Protein AF-A0A959Y4Q6-F1 (afdb_monomer)

Mean predicted aligned error: 15.63 Å

Foldseek 3Di:
DVVVVVVCVPDPPLLDDDDDPVCCVVDVLVVVQVVCVSVVHDRDDDDDPVPPVCCQQAFPDPVLVVVLVQVPDPPRPVCVVCPVVDDPVVVVVVNVVSSVVRGDPDDDDPDDPD

pLDDT: mean 74.58, std 13.4, range [43.75, 95.75]

Sequence (114 aa):
AERLAAVRKVFPPDQVHVFRFEDLERDPQGVCDPLFKALDLTPWVLRSKEQVHNPTRMSRSARVATWMHWLRREENPLKRMVRGIMPYTTYQRMAVGLQGLNRSGRRFPPMDPS

Secondary structure (DSSP, 8-state):
-HHHHHHHHHS-GGG-----HHHHHH-HHHHHHHHHHHTTPPP-----TTS-S-GGGSBS-HHHHHHHHHHHSTT-HHHHHHHHHS-HHHHHHHHHHHHHHTB--PPPPPPP--

Structure (mmCIF, N/CA/C/O backbone):
data_AF-A0A959Y4Q6-F1
#
_entry.id   AF-A0A959Y4Q6-F1
#
loop_
_atom_site.group_PDB
_atom_site.id
_atom_site.type_symbol
_atom_site.label_atom_id
_atom_site.label_alt_id
_atom_site.label_comp_id
_atom_site.label_asym_id
_atom_site.label_entity_id
_atom_site.label_seq_id
_atom_site.pdbx_PDB_ins_code
_atom_site.Cartn_x
_atom_site.Cartn_y
_atom_site.Cartn_z
_atom_site.occupancy
_atom_site.B_iso_or_equiv
_atom_site.auth_seq_id
_atom_site.auth_comp_id
_atom_site.auth_asym_id
_atom_site.auth_atom_id
_atom_site.pdbx_PDB_model_num
ATOM 1 N N . ALA A 1 1 ? 11.697 2.000 13.774 1.00 64.56 1 ALA A N 1
ATOM 2 C CA . ALA A 1 1 ? 11.300 1.918 15.197 1.00 64.56 1 ALA A CA 1
ATOM 3 C C . ALA A 1 1 ? 11.120 3.304 15.821 1.00 64.56 1 ALA A C 1
ATOM 5 O O . ALA A 1 1 ? 10.076 3.562 16.403 1.00 64.56 1 ALA A O 1
ATOM 6 N N . GLU A 1 2 ? 12.077 4.215 15.635 1.00 76.69 2 GLU A N 1
ATOM 7 C CA . GLU A 1 2 ? 12.083 5.556 16.244 1.00 76.69 2 GLU A CA 1
ATOM 8 C C . GLU A 1 2 ? 10.819 6.399 15.973 1.00 76.69 2 GLU A C 1
ATOM 10 O O . GLU A 1 2 ? 10.230 6.954 16.896 1.00 76.69 2 GLU A O 1
ATOM 15 N N . ARG A 1 3 ? 10.314 6.406 14.731 1.00 86.44 3 ARG A N 1
ATOM 16 C CA . ARG A 1 3 ? 9.084 7.144 14.377 1.00 86.44 3 ARG A CA 1
ATOM 17 C C . ARG A 1 3 ? 7.824 6.625 15.077 1.00 86.44 3 ARG A C 1
ATOM 19 O O . ARG A 1 3 ? 6.969 7.417 15.448 1.00 86.44 3 ARG A O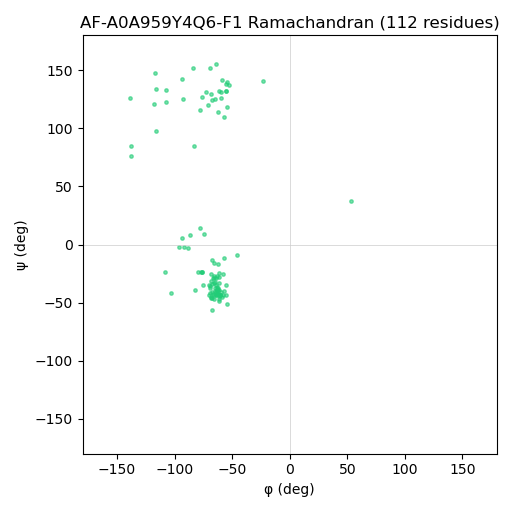 1
ATOM 26 N N . LEU A 1 4 ? 7.720 5.314 15.300 1.00 85.62 4 LEU A N 1
ATOM 27 C CA . LEU A 1 4 ? 6.579 4.729 16.011 1.00 85.62 4 LEU A CA 1
ATOM 28 C C . LEU A 1 4 ? 6.599 5.111 17.497 1.00 85.62 4 LEU A C 1
ATOM 30 O O . LEU A 1 4 ? 5.550 5.363 18.083 1.00 85.62 4 LEU A O 1
ATOM 34 N N . ALA A 1 5 ? 7.792 5.197 18.093 1.00 87.12 5 ALA A N 1
ATOM 35 C CA . ALA A 1 5 ? 7.945 5.657 19.468 1.00 87.12 5 ALA A CA 1
ATOM 36 C C . ALA A 1 5 ? 7.489 7.116 19.631 1.00 87.12 5 ALA A C 1
ATOM 38 O O . ALA A 1 5 ? 6.868 7.438 20.636 1.00 87.12 5 ALA A O 1
ATOM 39 N N . ALA A 1 6 ? 7.733 7.980 18.638 1.00 91.12 6 ALA A N 1
ATOM 40 C CA . ALA A 1 6 ? 7.231 9.355 18.650 1.00 91.12 6 ALA A CA 1
ATOM 41 C C . ALA A 1 6 ? 5.694 9.419 18.606 1.00 91.12 6 ALA A C 1
ATOM 43 O O . ALA A 1 6 ? 5.096 10.147 19.391 1.00 91.12 6 ALA A O 1
ATOM 44 N N . VAL A 1 7 ? 5.052 8.610 17.756 1.00 90.00 7 VAL A N 1
ATOM 45 C CA . VAL A 1 7 ? 3.580 8.532 17.670 1.00 90.00 7 VAL A CA 1
ATOM 46 C C . VAL A 1 7 ? 2.973 8.080 19.003 1.00 90.00 7 VAL A C 1
ATOM 48 O O . VAL A 1 7 ? 2.036 8.703 19.491 1.00 90.00 7 VAL A O 1
ATOM 51 N N . ARG A 1 8 ? 3.561 7.067 19.650 1.00 89.56 8 ARG A N 1
ATOM 52 C CA . ARG A 1 8 ? 3.102 6.543 20.952 1.00 89.56 8 ARG A CA 1
ATOM 53 C C . ARG A 1 8 ? 3.280 7.501 22.135 1.00 89.56 8 ARG A C 1
ATOM 55 O O . ARG A 1 8 ? 2.740 7.239 23.201 1.00 89.56 8 ARG A O 1
ATOM 62 N N . LYS A 1 9 ? 4.051 8.584 21.982 1.00 93.19 9 LYS A N 1
ATOM 63 C CA . LYS A 1 9 ? 4.128 9.650 22.999 1.00 93.19 9 LYS A CA 1
ATOM 64 C C . LYS A 1 9 ? 2.902 10.561 22.977 1.00 93.19 9 LYS A C 1
ATOM 66 O O . LYS A 1 9 ? 2.634 11.217 23.974 1.00 93.19 9 LYS A O 1
ATOM 71 N N . VAL A 1 10 ? 2.212 10.633 21.839 1.00 95.75 10 VAL A N 1
ATOM 72 C CA . VAL A 1 10 ? 1.063 11.521 21.619 1.00 95.75 10 VAL A CA 1
ATOM 73 C C . VAL A 1 10 ? -0.243 10.739 21.693 1.00 95.75 10 VAL A C 1
ATOM 75 O O . VAL A 1 10 ? -1.199 11.204 22.303 1.00 95.75 10 VAL A O 1
ATOM 78 N N . PHE A 1 11 ? -0.270 9.547 21.098 1.00 93.50 11 PHE A N 1
ATOM 79 C CA . PHE A 1 11 ? -1.450 8.695 21.046 1.00 93.50 11 PHE A CA 1
ATOM 80 C C . PHE A 1 11 ? -1.280 7.493 21.974 1.00 93.50 11 PHE A C 1
ATOM 82 O O . PHE A 1 11 ? -0.227 6.840 21.930 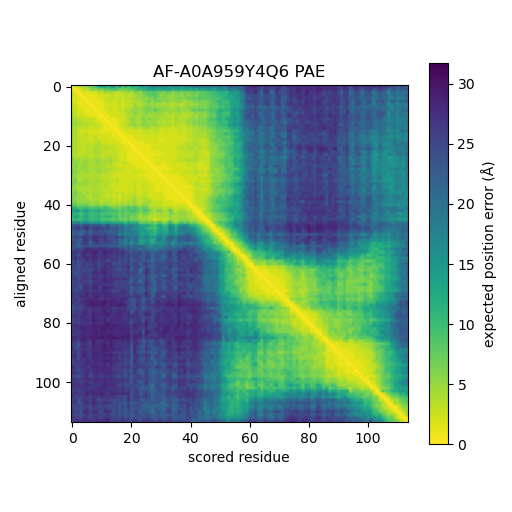1.00 93.50 11 PHE A O 1
ATOM 89 N N . PRO A 1 12 ? -2.290 7.175 22.798 1.00 90.94 12 PRO A N 1
ATOM 90 C CA . PRO A 1 12 ? -2.249 5.990 23.630 1.00 90.94 12 PRO A CA 1
ATOM 91 C C . PRO A 1 12 ? -2.230 4.709 22.767 1.00 90.94 12 PRO A C 1
ATOM 93 O O . PRO A 1 12 ? -2.617 4.728 21.593 1.00 90.94 12 PRO A O 1
ATOM 96 N N . PRO A 1 13 ? -1.700 3.591 23.299 1.00 86.50 13 PRO A N 1
ATOM 97 C CA . PRO A 1 13 ? -1.404 2.402 22.495 1.00 86.50 13 PRO A CA 1
ATOM 98 C C . PRO A 1 13 ? -2.621 1.762 21.818 1.00 86.50 13 PRO A C 1
ATOM 100 O O . PRO A 1 13 ? -2.470 1.140 20.771 1.00 86.50 13 PRO A O 1
ATOM 103 N N . ASP A 1 14 ? -3.801 1.910 22.411 1.00 87.44 14 ASP A N 1
ATOM 104 C CA . ASP A 1 14 ? -5.096 1.432 21.922 1.00 87.44 14 ASP A CA 1
ATOM 105 C C . ASP A 1 14 ? -5.580 2.175 20.669 1.00 87.44 14 ASP A C 1
ATOM 107 O O . ASP A 1 14 ? -6.296 1.591 19.864 1.00 87.44 14 ASP A O 1
ATOM 111 N N . GLN A 1 15 ? -5.138 3.418 20.460 1.00 88.94 15 GLN A N 1
ATOM 112 C CA . GLN A 1 15 ? -5.473 4.224 19.279 1.00 88.94 15 GLN A CA 1
ATOM 113 C C . GLN A 1 15 ? -4.499 4.019 18.107 1.00 88.94 15 GLN A C 1
ATOM 115 O O . GLN A 1 15 ? -4.674 4.603 17.036 1.00 88.94 15 GLN A O 1
ATOM 120 N N . VAL A 1 16 ? -3.444 3.216 18.289 1.00 91.06 16 VAL A N 1
ATOM 121 C CA . VAL A 1 16 ? -2.389 3.023 17.287 1.00 91.06 16 VAL A CA 1
ATOM 122 C C . VAL A 1 16 ? -2.370 1.578 16.802 1.00 91.06 16 VAL A C 1
ATOM 124 O O . VAL A 1 16 ? -1.728 0.706 17.388 1.00 91.06 16 VAL A O 1
ATOM 127 N N . HIS A 1 17 ? -3.000 1.340 15.655 1.00 89.75 17 HIS A N 1
ATOM 128 C CA . HIS A 1 17 ? -2.986 0.041 14.985 1.00 89.75 17 HIS A CA 1
ATOM 129 C C . HIS A 1 17 ? -1.844 -0.029 13.963 1.00 89.75 17 HIS A C 1
ATOM 131 O O . HIS A 1 17 ? -1.726 0.826 13.086 1.00 89.75 17 HIS A O 1
ATOM 137 N N . VAL A 1 18 ? -0.984 -1.046 14.072 1.00 90.94 18 VAL A N 1
ATOM 138 C CA . VAL A 1 18 ? 0.171 -1.236 13.182 1.00 90.94 18 VAL A CA 1
ATOM 139 C C . VAL A 1 18 ? 0.019 -2.547 12.431 1.00 90.94 18 VAL A C 1
ATOM 141 O O . VAL A 1 18 ? -0.010 -3.611 13.041 1.00 90.94 18 VAL A O 1
ATOM 144 N N . PHE A 1 19 ? -0.001 -2.459 11.107 1.00 91.31 19 PHE A N 1
ATOM 145 C CA . PHE A 1 19 ? -0.040 -3.609 10.212 1.00 91.31 19 PHE A CA 1
ATOM 146 C C . PHE A 1 19 ? 1.222 -3.640 9.365 1.00 91.31 19 PHE A C 1
ATOM 148 O O . PHE A 1 19 ? 1.789 -2.593 9.035 1.00 91.31 19 PHE A O 1
ATOM 155 N N . ARG A 1 20 ? 1.677 -4.843 9.021 1.00 91.12 20 ARG A N 1
ATOM 156 C CA . ARG A 1 20 ? 2.770 -4.997 8.067 1.00 91.12 20 ARG A CA 1
ATOM 157 C C . ARG A 1 20 ? 2.224 -4.953 6.653 1.00 91.12 20 ARG A C 1
ATOM 159 O O . ARG A 1 20 ? 1.086 -5.342 6.392 1.00 91.12 20 ARG A O 1
ATOM 166 N N . PHE A 1 21 ? 3.064 -4.502 5.736 1.00 90.31 21 PHE A N 1
ATOM 167 C CA . PHE A 1 21 ? 2.701 -4.470 4.329 1.00 90.31 21 PHE A CA 1
ATOM 168 C C . PHE A 1 21 ? 2.457 -5.888 3.785 1.00 90.31 21 PHE A C 1
ATOM 170 O O . PHE A 1 21 ? 1.510 -6.114 3.039 1.00 90.31 21 PHE A O 1
ATOM 177 N N . GLU A 1 22 ? 3.255 -6.857 4.226 1.00 92.75 22 GLU A N 1
ATOM 178 C CA . GLU A 1 22 ? 3.160 -8.259 3.818 1.00 92.75 22 GLU A CA 1
ATOM 179 C C . GLU A 1 22 ? 1.846 -8.908 4.283 1.00 92.75 22 GLU A C 1
ATOM 181 O O . GLU A 1 22 ? 1.284 -9.749 3.580 1.00 92.75 22 GLU A O 1
ATOM 186 N N . ASP A 1 23 ? 1.330 -8.495 5.447 1.00 88.81 23 ASP A N 1
ATOM 187 C CA . ASP A 1 23 ? 0.037 -8.965 5.954 1.00 88.81 23 ASP A CA 1
ATOM 188 C C . ASP A 1 23 ? -1.109 -8.446 5.079 1.00 88.81 23 ASP A C 1
ATOM 190 O O . ASP A 1 23 ? -1.999 -9.215 4.720 1.00 88.81 23 ASP A O 1
ATOM 194 N N . LEU A 1 24 ? -1.032 -7.179 4.654 1.00 88.25 24 LEU A N 1
ATOM 195 C CA . LEU A 1 24 ? -1.999 -6.567 3.742 1.00 88.25 24 LEU A CA 1
ATOM 196 C C . LEU A 1 24 ? -1.979 -7.220 2.348 1.00 88.25 24 LEU A C 1
ATOM 198 O O . LEU A 1 24 ? -3.027 -7.389 1.728 1.00 88.25 24 LEU A O 1
ATOM 202 N N . GLU A 1 25 ? -0.804 -7.601 1.842 1.00 83.88 25 GLU A N 1
ATOM 203 C CA . GLU A 1 25 ? -0.671 -8.269 0.541 1.00 83.88 25 GLU A CA 1
ATOM 204 C C . GLU A 1 25 ? -1.259 -9.691 0.563 1.00 83.88 25 GLU A C 1
ATOM 206 O O . GLU A 1 25 ? -2.011 -10.096 -0.341 1.00 83.88 25 GLU A O 1
ATOM 211 N N . ARG A 1 26 ? -0.944 -10.446 1.623 1.00 87.81 26 ARG A N 1
ATOM 212 C CA . ARG A 1 26 ? -1.413 -11.820 1.812 1.00 87.81 26 ARG A CA 1
ATOM 213 C C . ARG A 1 26 ? -2.924 -11.854 2.037 1.00 87.81 26 ARG A C 1
ATOM 215 O O . ARG A 1 26 ? -3.633 -12.496 1.256 1.00 87.81 26 ARG A O 1
ATOM 222 N N . ASP A 1 27 ? -3.407 -11.130 3.041 1.00 89.00 27 ASP A N 1
ATOM 223 C CA . ASP A 1 27 ? -4.800 -11.146 3.489 1.00 89.00 27 ASP A CA 1
ATOM 224 C C . ASP A 1 27 ? -5.315 -9.727 3.806 1.00 89.00 27 ASP A C 1
ATOM 226 O O . ASP A 1 27 ? -5.303 -9.282 4.956 1.00 89.00 27 ASP A O 1
ATOM 230 N N . PRO A 1 28 ? -5.784 -8.990 2.784 1.00 88.19 28 PRO A N 1
ATOM 231 C CA . PRO A 1 28 ? -6.264 -7.628 2.976 1.00 88.19 28 PRO A CA 1
ATOM 232 C C . PRO A 1 28 ? -7.560 -7.563 3.787 1.00 88.19 28 PRO A C 1
ATOM 234 O O . PRO A 1 28 ? -7.751 -6.600 4.523 1.00 88.19 28 PRO A O 1
ATOM 237 N N . GLN A 1 29 ? -8.436 -8.572 3.690 1.00 90.19 29 GLN A N 1
ATOM 238 C CA . GLN A 1 29 ? -9.682 -8.586 4.460 1.00 90.19 29 GLN A CA 1
ATOM 239 C C . GLN A 1 29 ? -9.371 -8.732 5.953 1.00 90.19 29 GLN A C 1
ATOM 241 O O . GLN A 1 29 ? -9.853 -7.929 6.748 1.00 90.19 29 GLN A O 1
ATOM 246 N N . GLY A 1 30 ? -8.475 -9.656 6.319 1.00 90.06 30 GLY A N 1
ATOM 247 C CA . GLY A 1 30 ? -8.042 -9.842 7.705 1.00 90.06 30 GLY A CA 1
ATOM 248 C C . GLY A 1 30 ? -7.354 -8.616 8.320 1.00 90.06 30 GLY A C 1
ATOM 249 O O . GLY A 1 30 ? -7.391 -8.441 9.536 1.00 90.06 30 GLY A O 1
ATOM 250 N N . VAL A 1 31 ? -6.763 -7.736 7.502 1.00 91.56 31 VAL A N 1
ATOM 251 C CA . VAL A 1 31 ? -6.217 -6.440 7.948 1.00 91.56 31 VAL A CA 1
ATOM 252 C C . VAL A 1 31 ? -7.299 -5.359 8.047 1.00 91.56 31 VAL A C 1
ATOM 254 O O . VAL A 1 31 ? -7.282 -4.554 8.979 1.00 91.56 31 VAL A O 1
ATOM 257 N N . CYS A 1 32 ? -8.246 -5.320 7.110 1.00 91.06 32 CYS A N 1
ATOM 258 C CA . CYS A 1 32 ? -9.295 -4.303 7.076 1.00 91.06 32 CYS A CA 1
ATOM 259 C C . CYS A 1 32 ? -10.398 -4.525 8.119 1.00 91.06 32 CYS A C 1
ATOM 261 O O . CYS A 1 32 ? -10.870 -3.551 8.696 1.00 91.06 32 CYS A O 1
ATOM 263 N N . ASP A 1 33 ? -10.767 -5.765 8.428 1.00 90.69 33 ASP A N 1
ATOM 264 C CA . ASP A 1 33 ? -11.788 -6.083 9.436 1.00 90.69 33 ASP A CA 1
ATOM 265 C C . ASP A 1 33 ? -11.509 -5.467 10.822 1.00 90.69 33 ASP A C 1
ATOM 267 O O . ASP A 1 33 ? -12.386 -4.782 11.363 1.00 90.69 33 ASP A O 1
ATOM 271 N N . PRO A 1 34 ? -10.310 -5.631 11.422 1.00 89.25 34 PRO A N 1
ATOM 272 C CA . PRO A 1 34 ? -10.002 -4.994 12.698 1.00 89.25 34 PRO A CA 1
ATOM 273 C C . PRO A 1 34 ? -9.938 -3.465 12.594 1.00 89.25 34 PRO A C 1
ATOM 275 O O . PRO A 1 34 ? -10.261 -2.796 13.572 1.00 89.25 34 PRO A O 1
ATOM 278 N N . LEU A 1 35 ? -9.571 -2.903 11.434 1.00 90.25 35 LEU A N 1
ATOM 279 C CA . LEU A 1 35 ? -9.597 -1.454 11.196 1.00 90.25 35 LEU A CA 1
ATOM 280 C C . LEU A 1 35 ? -11.027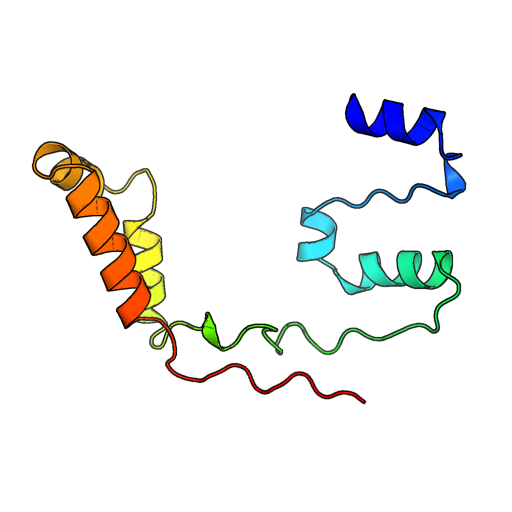 -0.910 11.157 1.00 90.25 35 LEU A C 1
ATOM 282 O O . LEU A 1 35 ? -11.310 0.090 11.810 1.00 90.25 35 LEU A O 1
ATOM 286 N N . PHE A 1 36 ? -11.934 -1.570 10.435 1.00 91.31 36 PHE A N 1
ATOM 287 C CA . PHE A 1 36 ? -13.344 -1.182 10.393 1.00 91.31 36 PHE A CA 1
ATOM 288 C C . PHE A 1 36 ? -13.966 -1.257 11.780 1.00 91.31 36 PHE A C 1
ATOM 290 O O . PHE A 1 36 ? -14.611 -0.307 12.209 1.00 91.31 36 PHE A O 1
ATOM 297 N N . LYS A 1 37 ? -13.669 -2.322 12.532 1.00 89.69 37 LYS A N 1
ATOM 298 C CA . LYS A 1 37 ? -14.113 -2.453 13.920 1.00 89.69 37 LYS A CA 1
ATOM 299 C C . LYS A 1 37 ? -13.567 -1.343 14.824 1.00 89.69 37 LYS A C 1
ATOM 301 O O . LYS A 1 37 ? -14.311 -0.823 15.646 1.00 89.69 37 LYS A O 1
ATOM 306 N N . ALA A 1 38 ? -12.289 -0.986 14.695 1.00 88.50 38 ALA A N 1
ATOM 307 C CA . ALA A 1 38 ? -11.678 0.073 15.500 1.00 88.50 38 ALA A CA 1
ATOM 308 C C . ALA A 1 38 ? -12.262 1.465 15.203 1.00 88.50 38 ALA A C 1
ATOM 310 O O . ALA A 1 38 ? -12.288 2.320 16.082 1.00 88.50 38 ALA A O 1
ATOM 311 N N . LEU A 1 39 ? -12.736 1.681 13.974 1.00 89.06 39 LEU A N 1
ATOM 312 C CA . LEU A 1 39 ? -13.349 2.932 13.523 1.00 89.06 39 LEU A CA 1
ATOM 313 C C . LEU A 1 39 ? -14.879 2.949 13.659 1.00 89.06 39 LEU A C 1
ATOM 315 O O . LEU A 1 39 ? -15.503 3.895 13.189 1.00 89.06 39 LEU A O 1
ATOM 319 N N . ASP A 1 40 ? -15.470 1.915 14.265 1.00 90.69 40 ASP A N 1
ATOM 320 C CA . ASP A 1 40 ? -16.924 1.725 14.367 1.00 90.69 40 ASP A CA 1
ATOM 321 C C . ASP A 1 40 ? -17.642 1.798 13.003 1.00 90.69 40 ASP A C 1
ATOM 323 O O . ASP A 1 40 ? -18.733 2.343 12.846 1.00 90.69 40 ASP A O 1
ATOM 327 N N . LEU A 1 41 ? -16.987 1.259 11.973 1.00 88.12 41 LEU A N 1
ATOM 328 C CA . LEU A 1 41 ? -17.521 1.165 10.622 1.00 88.12 41 LEU A CA 1
ATOM 329 C C . LEU A 1 41 ? -18.194 -0.189 10.414 1.00 88.12 41 LEU A C 1
ATOM 331 O O . LEU A 1 41 ? -17.699 -1.235 10.844 1.00 88.12 41 LEU A O 1
ATOM 335 N N . THR A 1 42 ? -19.303 -0.177 9.679 1.00 85.75 42 THR A N 1
ATOM 336 C CA . THR A 1 42 ? -20.000 -1.391 9.255 1.00 85.75 42 THR A CA 1
ATOM 337 C C . THR A 1 42 ? -19.031 -2.314 8.503 1.00 85.75 42 THR A C 1
ATOM 339 O O . TH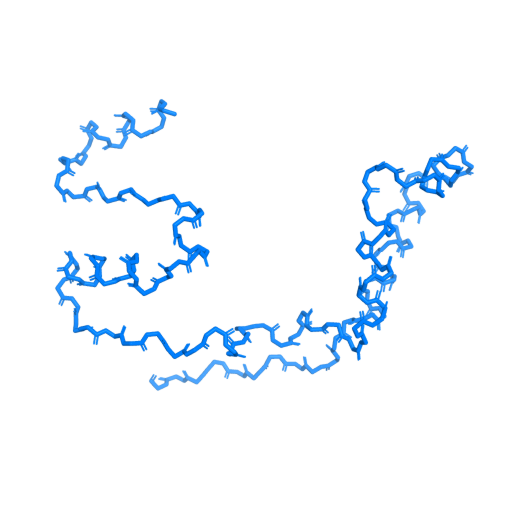R A 1 42 ? -18.336 -1.833 7.601 1.00 85.75 42 THR A O 1
ATOM 342 N N . PRO A 1 43 ? -18.977 -3.625 8.818 1.00 79.06 43 PRO A N 1
ATOM 343 C CA . PRO A 1 43 ? -18.090 -4.555 8.132 1.00 79.06 43 PRO A CA 1
ATOM 344 C C . PRO A 1 43 ? -18.308 -4.508 6.622 1.00 79.06 43 PRO A C 1
ATOM 346 O O . PRO A 1 43 ? -19.399 -4.797 6.125 1.00 79.06 43 PRO A O 1
ATOM 349 N N . TRP A 1 44 ? -17.263 -4.129 5.892 1.00 80.12 44 TRP A N 1
ATOM 350 C CA . TRP A 1 44 ? -17.294 -4.063 4.441 1.00 80.12 44 TRP A CA 1
ATOM 351 C C . TRP A 1 44 ? -16.470 -5.201 3.854 1.00 80.12 44 TRP A C 1
ATOM 353 O O . TRP A 1 44 ? -15.273 -5.334 4.113 1.00 80.12 44 TRP A O 1
ATOM 363 N N . VAL A 1 45 ? -17.110 -6.020 3.024 1.00 83.00 45 VAL A N 1
ATOM 364 C CA . VAL A 1 45 ? -16.411 -7.070 2.284 1.00 83.00 45 VAL A CA 1
ATOM 365 C C . VAL A 1 45 ? -15.695 -6.423 1.106 1.00 83.00 45 VAL A C 1
ATOM 367 O O . VAL A 1 45 ? -16.326 -5.879 0.194 1.00 83.00 45 VAL A O 1
ATOM 370 N N . LEU A 1 46 ? -14.365 -6.483 1.111 1.00 76.56 46 LEU A N 1
ATOM 371 C CA . LEU A 1 46 ? -13.556 -6.055 -0.019 1.00 76.56 46 LEU A CA 1
ATOM 372 C C . LEU A 1 46 ? -13.915 -6.939 -1.214 1.00 76.56 46 LEU A C 1
ATOM 374 O O . LEU A 1 46 ? -13.676 -8.148 -1.218 1.00 76.56 46 LEU A O 1
ATOM 378 N N . ARG A 1 47 ? -14.515 -6.339 -2.246 1.00 69.06 47 ARG A N 1
ATOM 379 C CA . ARG A 1 47 ? -14.781 -7.051 -3.498 1.00 69.06 47 ARG A CA 1
ATOM 380 C C . ARG A 1 47 ? -13.440 -7.491 -4.093 1.00 69.06 47 ARG A C 1
ATOM 382 O O . ARG A 1 47 ? -12.488 -6.717 -4.117 1.00 69.06 47 ARG A O 1
ATOM 389 N N . SER A 1 48 ? -13.393 -8.761 -4.492 1.00 58.12 48 SER A N 1
ATOM 390 C CA . SER A 1 48 ? -12.246 -9.548 -4.970 1.00 58.12 48 SER A CA 1
ATOM 391 C C . SER A 1 48 ? -11.057 -8.761 -5.545 1.00 58.12 48 SER A C 1
ATOM 393 O O . SER A 1 48 ? -11.242 -7.875 -6.383 1.00 58.12 48 SER A O 1
ATOM 395 N N . LYS A 1 49 ? -9.834 -9.235 -5.233 1.00 53.09 49 LYS A N 1
ATOM 396 C CA . LYS A 1 49 ? -8.515 -8.845 -5.803 1.00 53.09 49 LYS A CA 1
ATOM 397 C C . LYS A 1 49 ? -8.469 -8.748 -7.350 1.00 53.09 49 LYS A C 1
ATOM 399 O O . LYS A 1 49 ? -7.478 -8.290 -7.911 1.00 53.09 49 LYS A O 1
ATOM 404 N N . GLU A 1 50 ? -9.521 -9.183 -8.035 1.00 53.06 50 GLU A N 1
ATOM 405 C CA . GLU A 1 50 ? -9.713 -9.154 -9.486 1.00 53.06 50 GLU A CA 1
ATOM 406 C C . GLU A 1 50 ? -10.076 -7.764 -10.036 1.00 53.06 50 GLU A C 1
ATOM 408 O O . GLU A 1 50 ? -9.773 -7.467 -11.194 1.00 53.06 50 GLU A O 1
ATOM 413 N N . GLN A 1 51 ? -10.650 -6.867 -9.223 1.00 51.75 51 GLN A N 1
ATOM 414 C CA . GLN A 1 51 ? -10.807 -5.464 -9.614 1.00 51.75 51 GLN A CA 1
ATOM 415 C C . GLN A 1 51 ? -9.511 -4.706 -9.337 1.00 51.75 51 GLN A C 1
ATOM 417 O O . GLN A 1 51 ? -9.318 -4.056 -8.312 1.00 51.75 51 GLN A O 1
ATOM 422 N N . VAL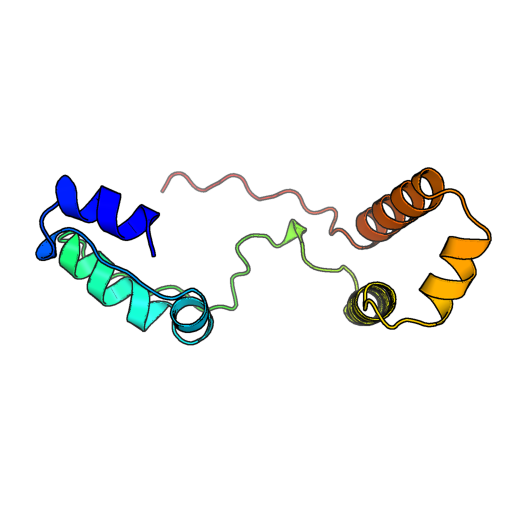 A 1 52 ? -8.590 -4.787 -10.296 1.00 51.16 52 VAL A N 1
ATOM 423 C CA . VAL A 1 52 ? -7.411 -3.924 -10.337 1.00 51.16 52 VAL A CA 1
ATOM 424 C C . VAL A 1 52 ? -7.903 -2.478 -10.347 1.00 51.16 52 VAL A C 1
ATOM 426 O O . VAL A 1 52 ? -8.422 -2.006 -11.355 1.00 51.16 52 VAL A O 1
ATOM 429 N N . HIS A 1 53 ? -7.694 -1.762 -9.239 1.00 49.19 53 HIS A N 1
ATOM 430 C CA . HIS A 1 53 ? -8.113 -0.367 -9.048 1.00 49.19 53 HIS A CA 1
ATOM 431 C C . HIS A 1 53 ? -7.550 0.583 -10.123 1.00 49.19 53 HIS A C 1
ATOM 433 O O . HIS A 1 53 ? -7.979 1.719 -10.232 1.00 49.19 53 HIS A O 1
ATOM 439 N N . ASN A 1 54 ? -6.593 0.130 -10.940 1.00 50.72 54 ASN A N 1
ATOM 440 C CA . ASN A 1 54 ? -5.935 0.907 -11.980 1.00 50.72 54 ASN A CA 1
ATOM 441 C C . ASN A 1 54 ? -5.758 0.080 -13.280 1.00 50.72 54 ASN A C 1
ATOM 443 O O . ASN A 1 54 ? -4.646 -0.369 -13.582 1.00 50.72 54 ASN A O 1
ATOM 447 N N . PRO A 1 55 ? -6.819 -0.127 -14.086 1.00 49.69 55 PRO A N 1
ATOM 448 C CA . PRO A 1 55 ? -6.726 -0.850 -15.362 1.00 49.69 55 PRO A CA 1
ATOM 449 C C . PRO A 1 55 ? -5.793 -0.154 -16.376 1.00 49.69 55 PRO A C 1
ATOM 451 O O . PRO A 1 55 ? -5.291 -0.780 -17.311 1.00 49.69 55 PRO A O 1
ATOM 454 N N . THR A 1 56 ? -5.477 1.127 -16.157 1.00 50.78 56 THR A N 1
ATOM 455 C CA . THR A 1 56 ? -4.470 1.913 -16.892 1.00 50.78 56 THR A CA 1
ATOM 456 C C . THR A 1 56 ? -3.021 1.453 -16.705 1.00 50.78 56 THR A C 1
ATOM 458 O O . THR A 1 56 ? -2.149 1.857 -17.479 1.00 50.78 56 THR A O 1
ATOM 461 N N . ARG A 1 57 ? -2.729 0.629 -15.688 1.00 51.38 57 ARG A N 1
ATOM 462 C CA . ARG A 1 57 ? -1.420 -0.026 -15.499 1.00 51.38 57 ARG A CA 1
ATOM 463 C C . ARG A 1 57 ? -1.364 -1.447 -16.058 1.00 51.38 57 ARG A C 1
ATOM 465 O O . ARG A 1 57 ? -0.296 -2.054 -16.011 1.00 51.38 57 ARG A O 1
ATOM 472 N N . MET A 1 58 ? -2.462 -1.975 -16.602 1.00 54.16 58 MET A N 1
ATOM 473 C CA . MET A 1 58 ? -2.422 -3.279 -17.258 1.00 54.16 58 MET A CA 1
ATOM 474 C C . MET A 1 58 ? -1.540 -3.199 -18.499 1.00 54.16 58 MET A C 1
ATOM 476 O O . MET A 1 58 ? -1.759 -2.368 -19.384 1.00 54.16 58 MET A O 1
ATOM 480 N N . SER A 1 59 ? -0.551 -4.088 -18.565 1.00 56.88 59 SER A N 1
ATOM 481 C CA . SER A 1 59 ? 0.194 -4.302 -19.794 1.00 56.88 59 SER A CA 1
ATOM 482 C C . SER A 1 59 ? -0.763 -4.742 -20.887 1.00 56.88 59 SER A C 1
ATOM 484 O O . SER A 1 59 ? -1.519 -5.696 -20.688 1.00 56.88 59 SER A O 1
ATOM 486 N N . ARG A 1 60 ? -0.687 -4.117 -22.060 1.00 63.06 60 ARG A N 1
ATOM 487 C CA . ARG A 1 60 ? -1.447 -4.562 -23.238 1.00 63.06 60 ARG A CA 1
ATOM 488 C C . ARG A 1 60 ? -1.130 -6.014 -23.613 1.00 63.06 60 ARG A C 1
ATOM 490 O O . ARG A 1 60 ? -1.967 -6.673 -24.217 1.00 63.06 60 ARG A O 1
ATOM 497 N N . SER A 1 61 ? 0.059 -6.509 -23.256 1.00 70.88 61 SER A N 1
ATOM 498 C CA . SER A 1 61 ? 0.485 -7.889 -23.496 1.00 70.88 61 SER A CA 1
ATOM 499 C C . SER A 1 61 ? 1.239 -8.468 -22.299 1.00 70.88 61 SER A C 1
ATOM 501 O O . SER A 1 61 ? 2.256 -7.916 -21.872 1.00 70.88 61 SER A O 1
ATOM 503 N N . ALA A 1 62 ? 0.781 -9.629 -21.818 1.00 67.62 62 ALA A N 1
ATOM 504 C CA . ALA A 1 62 ? 1.441 -10.387 -20.755 1.00 67.62 62 ALA A CA 1
ATOM 505 C C . ALA A 1 62 ? 2.892 -10.743 -21.125 1.00 67.62 62 ALA A C 1
ATOM 507 O O . ALA A 1 62 ? 3.794 -10.589 -20.309 1.00 67.62 62 ALA A O 1
ATOM 508 N N . ARG A 1 63 ? 3.147 -11.111 -22.390 1.00 69.69 63 ARG A N 1
ATOM 509 C CA . ARG A 1 63 ? 4.500 -11.430 -22.882 1.00 69.69 63 ARG A CA 1
ATOM 510 C C . ARG A 1 63 ? 5.431 -10.216 -22.827 1.00 69.69 63 ARG A C 1
ATOM 512 O O . ARG A 1 63 ? 6.585 -10.336 -22.424 1.00 69.69 63 ARG A O 1
ATOM 519 N N . VAL A 1 64 ? 4.919 -9.038 -23.187 1.00 68.38 64 VAL A N 1
ATOM 520 C CA . VAL A 1 64 ? 5.681 -7.778 -23.138 1.00 68.38 64 VAL A CA 1
ATOM 521 C C . VAL A 1 64 ? 5.944 -7.355 -21.692 1.00 68.38 64 VAL A C 1
ATOM 523 O O . VAL A 1 64 ? 7.042 -6.895 -21.387 1.00 68.38 64 VAL A O 1
ATOM 526 N N . ALA A 1 65 ? 4.986 -7.560 -20.780 1.00 67.31 65 ALA A N 1
ATOM 527 C CA . ALA A 1 65 ? 5.207 -7.353 -19.350 1.00 67.31 65 ALA A CA 1
ATOM 528 C C . ALA A 1 65 ? 6.302 -8.264 -18.796 1.00 67.31 65 ALA A C 1
ATOM 530 O O . ALA A 1 65 ? 7.219 -7.768 -18.146 1.00 67.31 65 ALA A O 1
ATOM 531 N N . THR A 1 66 ? 6.256 -9.568 -19.083 1.00 75.19 66 THR A N 1
ATOM 532 C CA . THR A 1 66 ? 7.280 -10.523 -18.637 1.00 75.19 66 THR A CA 1
ATOM 533 C C . THR A 1 66 ? 8.664 -10.124 -19.143 1.00 75.19 66 THR A C 1
ATOM 535 O O . THR A 1 66 ? 9.620 -10.104 -18.368 1.00 75.19 66 THR A O 1
ATOM 538 N N . TRP A 1 67 ? 8.772 -9.720 -20.411 1.00 72.00 67 TRP A N 1
ATOM 539 C CA . TRP A 1 67 ? 10.038 -9.270 -20.988 1.00 72.00 67 TRP A CA 1
ATOM 540 C C . TRP A 1 67 ? 10.536 -7.957 -20.365 1.00 72.00 67 TRP A C 1
ATOM 542 O O . TRP A 1 67 ? 11.705 -7.849 -20.004 1.00 72.00 67 TRP A O 1
ATOM 552 N N . MET A 1 68 ? 9.650 -6.981 -20.134 1.00 68.69 68 MET A N 1
ATOM 553 C CA . MET A 1 68 ? 9.996 -5.742 -19.423 1.00 68.69 68 MET A CA 1
ATOM 554 C C . MET A 1 68 ? 10.421 -5.993 -17.976 1.00 68.69 68 MET A C 1
ATOM 556 O O . MET A 1 68 ? 11.367 -5.364 -17.503 1.00 68.69 68 MET A O 1
ATOM 560 N N . HIS A 1 69 ? 9.759 -6.906 -17.267 1.00 70.38 69 HIS A N 1
ATOM 561 C CA . HIS A 1 69 ? 10.159 -7.301 -15.918 1.00 70.38 69 HIS A CA 1
ATOM 562 C C . HIS A 1 69 ? 11.540 -7.958 -15.919 1.00 70.38 69 HIS A C 1
ATOM 564 O O . HIS A 1 69 ? 12.374 -7.611 -15.084 1.00 70.38 69 HIS A O 1
ATOM 570 N N . TRP A 1 70 ? 11.816 -8.836 -16.885 1.00 73.50 70 TRP A N 1
ATOM 571 C CA . TRP A 1 70 ? 13.128 -9.455 -17.059 1.00 73.50 70 TRP A CA 1
ATOM 572 C C . TRP A 1 70 ? 14.228 -8.427 -17.377 1.00 73.50 70 TRP A C 1
ATOM 574 O O . TRP A 1 70 ? 15.294 -8.460 -16.763 1.00 73.50 70 TRP A O 1
ATOM 584 N N . LEU A 1 71 ? 13.962 -7.452 -18.252 1.00 69.75 71 LEU A N 1
ATOM 585 C CA . LEU A 1 71 ? 14.892 -6.356 -18.573 1.00 69.75 71 LEU A CA 1
ATOM 586 C C . LEU A 1 71 ? 15.184 -5.434 -17.381 1.00 69.75 71 LEU A C 1
ATOM 588 O O . LEU A 1 71 ? 16.255 -4.832 -17.300 1.00 69.75 71 LEU A O 1
ATOM 592 N N . ARG A 1 72 ? 14.236 -5.303 -16.449 1.00 68.00 72 ARG A N 1
ATOM 593 C CA . ARG A 1 72 ? 14.391 -4.454 -15.262 1.00 68.00 72 ARG A CA 1
ATOM 594 C C . ARG A 1 72 ? 15.218 -5.087 -14.153 1.00 68.00 72 ARG A C 1
ATOM 596 O O . ARG A 1 72 ? 15.776 -4.320 -13.363 1.00 68.00 72 ARG A O 1
ATOM 603 N N . ARG A 1 73 ? 15.313 -6.423 -14.098 1.00 74.81 73 ARG A N 1
ATOM 604 C CA . ARG A 1 73 ? 16.105 -7.136 -13.084 1.00 74.81 73 ARG A CA 1
ATOM 605 C C . ARG A 1 73 ? 17.534 -6.597 -13.048 1.00 74.81 73 ARG A C 1
ATOM 607 O O . ARG A 1 73 ? 18.139 -6.299 -14.078 1.00 74.81 73 ARG A O 1
ATOM 614 N N . GLU A 1 74 ? 18.047 -6.417 -11.840 1.00 63.97 74 GLU A N 1
ATOM 615 C CA . GLU A 1 74 ? 19.338 -5.770 -11.596 1.00 63.97 74 GLU A CA 1
ATOM 616 C C . GLU A 1 74 ? 20.520 -6.582 -12.145 1.00 63.97 74 GLU A C 1
ATOM 618 O O . GLU A 1 74 ? 21.512 -6.017 -12.601 1.00 63.97 74 GLU A O 1
ATOM 623 N N . GLU A 1 75 ? 20.345 -7.899 -12.231 1.00 71.81 75 GLU A N 1
ATOM 624 C CA . GLU A 1 75 ? 21.336 -8.864 -12.710 1.00 71.81 75 GLU A CA 1
ATOM 625 C C . GLU A 1 75 ? 21.329 -9.072 -14.234 1.00 71.81 75 GLU A C 1
ATOM 627 O O . GLU A 1 75 ? 22.009 -9.962 -14.738 1.00 71.81 75 GLU A O 1
ATOM 632 N N . ASN A 1 76 ? 20.576 -8.278 -15.004 1.00 73.75 76 ASN A N 1
ATOM 633 C CA . ASN A 1 76 ? 20.446 -8.530 -16.437 1.00 73.75 76 ASN A CA 1
ATOM 634 C C . ASN A 1 76 ? 21.759 -8.205 -17.202 1.00 73.75 76 ASN A C 1
ATOM 636 O O . ASN A 1 76 ? 22.190 -7.043 -17.203 1.00 73.75 76 ASN A O 1
ATOM 640 N N . PRO A 1 77 ? 22.384 -9.180 -17.898 1.00 74.25 77 PRO A N 1
ATOM 641 C CA . PRO A 1 77 ? 23.640 -8.972 -18.624 1.00 74.25 77 PRO A CA 1
ATOM 642 C C . PRO A 1 77 ? 23.510 -7.930 -19.744 1.00 74.25 77 PRO A C 1
ATOM 644 O O . PRO A 1 77 ? 24.422 -7.128 -19.941 1.00 74.25 77 PRO A O 1
ATOM 647 N N . LEU A 1 78 ? 22.345 -7.840 -20.398 1.00 75.25 78 LEU A N 1
ATOM 648 C CA . LEU A 1 78 ? 22.071 -6.818 -21.415 1.00 75.25 78 LEU A CA 1
ATOM 649 C C . LEU A 1 78 ? 22.133 -5.404 -20.825 1.00 75.25 78 LEU A C 1
ATOM 651 O O . LEU A 1 78 ? 22.675 -4.487 -21.435 1.00 75.25 78 LEU A O 1
ATOM 655 N N . LYS A 1 79 ? 21.621 -5.219 -19.605 1.00 70.25 79 LYS A N 1
ATOM 656 C CA . LYS A 1 79 ? 21.621 -3.922 -18.918 1.00 70.25 79 LYS A CA 1
ATOM 657 C C . LYS A 1 79 ? 23.038 -3.479 -18.552 1.00 70.25 79 LYS A C 1
ATOM 659 O O . LYS A 1 79 ? 23.322 -2.285 -18.613 1.00 70.25 79 LYS A O 1
ATOM 664 N N . ARG A 1 80 ? 23.929 -4.421 -18.211 1.00 73.56 80 ARG A N 1
ATOM 665 C CA . ARG A 1 80 ? 25.356 -4.140 -17.970 1.00 73.56 80 ARG A CA 1
ATOM 666 C C . ARG A 1 80 ? 26.057 -3.678 -19.247 1.00 73.56 80 ARG A C 1
ATOM 668 O O . ARG A 1 80 ? 26.765 -2.679 -19.205 1.00 73.56 80 ARG A O 1
ATOM 675 N N . MET A 1 81 ? 25.788 -4.334 -20.376 1.00 75.06 81 MET A N 1
ATOM 676 C CA . MET A 1 81 ? 26.363 -3.952 -21.672 1.00 75.06 81 MET A CA 1
ATOM 677 C C . MET A 1 81 ? 25.862 -2.580 -22.143 1.00 75.06 81 MET A C 1
ATOM 679 O O . MET A 1 81 ? 26.658 -1.719 -22.506 1.00 75.06 81 MET A O 1
ATOM 683 N N . VAL A 1 82 ? 24.551 -2.331 -22.077 1.00 72.88 82 VAL A N 1
ATOM 684 C CA . VAL A 1 82 ? 23.958 -1.075 -22.569 1.00 72.88 82 VAL A CA 1
ATOM 685 C C . VAL A 1 82 ? 24.329 0.119 -21.682 1.00 72.88 82 VAL A C 1
ATOM 687 O O . VAL A 1 82 ? 24.566 1.205 -22.205 1.00 72.88 82 VAL A O 1
ATOM 690 N N . ARG A 1 83 ? 24.457 -0.064 -20.358 1.00 68.19 83 ARG A N 1
ATOM 691 C CA . ARG A 1 83 ? 24.936 0.995 -19.446 1.00 68.19 83 ARG A CA 1
ATOM 692 C C . ARG A 1 83 ? 26.373 1.438 -19.732 1.00 68.19 83 ARG A C 1
ATOM 694 O O . ARG A 1 83 ? 26.697 2.577 -19.427 1.00 68.19 83 ARG A O 1
ATOM 701 N N . GLY A 1 84 ? 27.211 0.564 -20.293 1.00 73.62 84 GLY A N 1
ATOM 702 C CA . GLY A 1 84 ? 28.592 0.900 -20.650 1.00 73.62 84 GLY A CA 1
ATOM 703 C C . GLY A 1 84 ? 28.721 1.723 -21.936 1.00 73.62 84 GLY A C 1
ATOM 704 O O . GLY A 1 84 ? 29.709 2.424 -22.108 1.00 73.62 84 GLY A O 1
ATOM 705 N N . ILE A 1 85 ? 27.726 1.654 -22.826 1.00 77.69 85 ILE A N 1
ATOM 706 C CA . ILE A 1 85 ? 27.784 2.258 -24.170 1.00 77.69 85 ILE A CA 1
ATOM 707 C C . ILE A 1 85 ? 26.865 3.486 -24.274 1.00 77.69 85 ILE A C 1
ATOM 709 O O . ILE A 1 85 ? 27.082 4.363 -25.107 1.00 77.69 85 ILE A 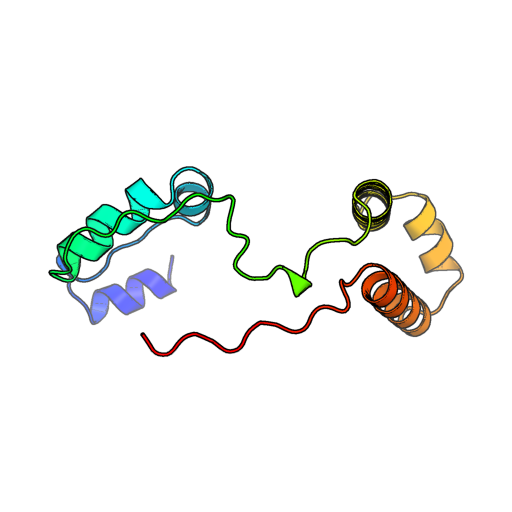O 1
ATOM 713 N N . MET A 1 86 ? 25.831 3.575 -23.431 1.00 69.31 86 MET A N 1
ATOM 714 C CA . MET A 1 86 ? 24.782 4.586 -23.552 1.00 69.31 86 MET A CA 1
ATOM 715 C C . MET A 1 86 ? 24.743 5.545 -22.348 1.00 69.31 86 MET A C 1
ATOM 717 O O . MET A 1 86 ? 24.693 5.085 -21.205 1.00 69.31 86 MET A O 1
ATOM 721 N N . PRO A 1 87 ? 24.654 6.874 -22.576 1.00 76.56 87 PRO A N 1
ATOM 722 C CA . PRO A 1 87 ? 24.423 7.847 -21.513 1.00 76.56 87 PRO A CA 1
ATOM 723 C C . PRO A 1 87 ? 23.156 7.531 -20.712 1.00 76.56 87 PRO A C 1
ATOM 725 O O . PRO A 1 87 ? 22.104 7.201 -21.271 1.00 76.56 87 PRO A O 1
ATOM 728 N N . TYR A 1 88 ? 23.240 7.682 -19.390 1.00 72.38 88 TYR A N 1
ATOM 729 C CA . TYR A 1 88 ? 22.162 7.335 -18.459 1.00 72.38 88 TYR A CA 1
ATOM 730 C C . TYR A 1 88 ? 20.828 8.035 -18.778 1.00 72.38 88 TYR A C 1
ATOM 732 O O . TYR A 1 88 ? 19.757 7.441 -18.646 1.00 72.38 88 TYR A O 1
ATOM 740 N N . THR A 1 89 ? 20.885 9.270 -19.275 1.00 75.62 89 THR A N 1
ATOM 741 C CA . THR A 1 89 ? 19.717 10.059 -19.692 1.00 75.62 89 THR A CA 1
ATOM 742 C C . THR A 1 89 ? 18.990 9.446 -20.893 1.00 75.62 89 THR A C 1
ATOM 744 O O . THR A 1 89 ? 17.759 9.392 -20.913 1.00 75.62 89 THR A O 1
ATOM 747 N N . THR A 1 90 ? 19.725 8.923 -21.875 1.00 75.75 90 THR A N 1
ATOM 748 C CA . THR A 1 90 ? 19.167 8.240 -23.053 1.00 75.75 90 THR A CA 1
ATOM 749 C C . THR A 1 90 ? 18.534 6.908 -22.661 1.00 75.75 90 THR A C 1
ATOM 751 O O . THR A 1 90 ? 17.415 6.607 -23.080 1.00 75.75 90 THR A O 1
ATOM 754 N N . TYR A 1 91 ? 19.190 6.160 -21.769 1.00 72.88 91 TYR A N 1
ATOM 755 C CA . TYR A 1 91 ? 18.642 4.932 -21.194 1.00 72.88 91 TYR A CA 1
ATOM 756 C C . TYR A 1 91 ? 17.316 5.189 -20.461 1.00 72.88 91 TYR A C 1
ATOM 758 O O . TYR A 1 91 ? 16.337 4.470 -20.670 1.00 72.88 91 TYR A O 1
ATOM 766 N N . GLN A 1 92 ? 17.246 6.243 -19.640 1.00 72.44 92 GLN A N 1
ATOM 767 C CA . GLN A 1 92 ? 16.011 6.620 -18.950 1.00 72.44 92 GLN A CA 1
ATOM 768 C C . GLN A 1 92 ? 14.889 6.982 -19.930 1.00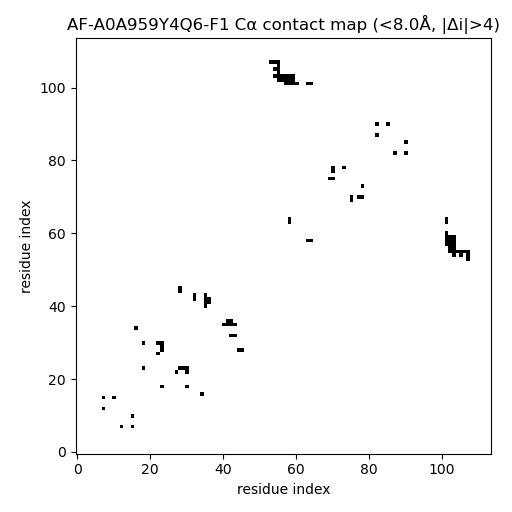 72.44 92 GLN A C 1
ATOM 770 O O . GLN A 1 92 ? 13.7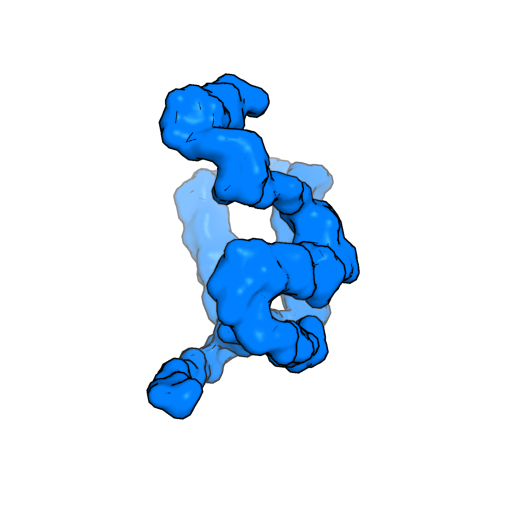65 6.506 -19.766 1.00 72.44 92 GLN A O 1
ATOM 775 N N . ARG A 1 93 ? 15.180 7.758 -20.982 1.00 77.75 93 ARG A N 1
ATOM 776 C CA . ARG A 1 93 ? 14.192 8.112 -22.018 1.00 77.75 93 ARG A CA 1
ATOM 777 C C . ARG A 1 93 ? 13.652 6.880 -22.744 1.00 77.75 93 ARG A C 1
ATOM 779 O O . ARG A 1 93 ? 12.440 6.757 -22.908 1.00 77.75 93 ARG A O 1
ATOM 786 N N . MET A 1 94 ? 14.521 5.938 -23.109 1.00 74.25 94 MET A N 1
ATOM 787 C CA . MET A 1 94 ? 14.111 4.673 -23.727 1.00 74.25 94 MET A CA 1
ATOM 788 C C . MET A 1 94 ? 13.256 3.822 -22.786 1.00 74.25 94 MET A C 1
ATOM 790 O O . MET A 1 94 ? 12.221 3.301 -23.195 1.00 74.25 94 MET A O 1
ATOM 794 N N . ALA A 1 95 ? 13.638 3.721 -21.511 1.00 70.12 95 ALA A N 1
ATOM 795 C CA . ALA A 1 95 ? 12.875 2.976 -20.516 1.00 70.12 95 ALA A CA 1
ATOM 796 C C . ALA A 1 95 ? 11.471 3.563 -20.297 1.00 70.12 95 ALA A C 1
ATOM 798 O O . ALA A 1 95 ? 10.518 2.804 -20.115 1.00 70.12 95 ALA A O 1
ATOM 799 N N . VAL A 1 96 ? 11.329 4.892 -20.328 1.00 74.31 96 VAL A N 1
ATOM 800 C CA . VAL A 1 96 ? 10.034 5.588 -20.241 1.00 74.31 96 VAL A CA 1
ATOM 801 C C . VAL A 1 96 ? 9.211 5.385 -21.516 1.00 74.31 96 VAL A C 1
ATOM 803 O O . VAL A 1 96 ? 8.024 5.076 -21.425 1.00 74.31 96 VAL A O 1
ATOM 806 N N . GLY A 1 97 ? 9.828 5.477 -22.697 1.00 75.44 97 GLY A N 1
ATOM 807 C CA . GLY A 1 97 ? 9.155 5.232 -23.978 1.00 75.44 97 GLY A CA 1
ATOM 808 C C . GLY A 1 97 ? 8.612 3.806 -24.091 1.00 75.44 97 GLY A C 1
ATOM 809 O O . GLY A 1 97 ? 7.437 3.607 -24.390 1.00 75.44 97 GLY A O 1
ATOM 810 N N . LEU A 1 98 ? 9.430 2.809 -23.744 1.00 70.25 98 LEU A N 1
ATOM 811 C CA . LEU A 1 98 ? 9.031 1.400 -23.707 1.00 70.25 98 LEU A CA 1
ATOM 812 C C . LEU A 1 98 ? 7.872 1.157 -22.733 1.00 70.25 98 LEU A C 1
ATOM 814 O O . LEU A 1 98 ? 6.930 0.438 -23.055 1.00 70.25 98 LEU A O 1
ATOM 818 N N . GLN A 1 99 ? 7.890 1.799 -21.564 1.00 67.00 99 GLN A N 1
ATOM 819 C CA . GLN A 1 99 ? 6.766 1.745 -20.625 1.00 67.00 99 GLN A CA 1
ATOM 820 C C . GLN A 1 99 ? 5.491 2.366 -21.193 1.00 67.00 99 GLN A C 1
ATOM 822 O O . GLN A 1 99 ? 4.406 1.826 -20.983 1.00 67.00 99 GLN A O 1
ATOM 827 N N . GLY A 1 100 ? 5.622 3.471 -21.928 1.00 67.81 100 GLY A N 1
ATOM 828 C CA . GLY A 1 100 ? 4.511 4.127 -22.610 1.00 67.81 100 GLY A CA 1
ATOM 829 C C . GLY A 1 100 ? 3.841 3.227 -23.648 1.00 67.81 100 GLY A C 1
ATOM 830 O O . GLY A 1 100 ? 2.616 3.195 -23.713 1.00 67.81 100 GLY A O 1
ATOM 831 N N . LEU A 1 101 ? 4.618 2.430 -24.390 1.00 68.88 101 LEU A N 1
ATOM 832 C CA . LEU A 1 101 ? 4.097 1.513 -25.414 1.00 68.88 101 LEU A CA 1
ATOM 833 C C . LEU A 1 101 ? 3.219 0.392 -24.839 1.00 68.88 101 LEU A C 1
ATOM 835 O O . LEU A 1 101 ? 2.272 -0.052 -25.489 1.00 68.88 101 LEU A O 1
ATOM 839 N N . ASN A 1 102 ? 3.516 -0.061 -23.619 1.00 62.72 102 ASN A N 1
ATOM 840 C CA . ASN A 1 102 ? 2.758 -1.124 -22.957 1.00 62.72 102 ASN A CA 1
ATOM 841 C C . ASN A 1 102 ? 1.615 -0.594 -22.074 1.00 62.72 102 ASN A C 1
ATOM 843 O O . ASN A 1 102 ? 0.866 -1.388 -21.506 1.00 62.72 102 ASN A O 1
ATOM 847 N N . ARG A 1 103 ? 1.460 0.731 -21.957 1.00 64.31 103 ARG A N 1
ATOM 848 C CA . ARG A 1 103 ? 0.373 1.351 -21.197 1.00 64.31 103 ARG A CA 1
ATOM 849 C C . ARG A 1 103 ? -0.941 1.194 -21.964 1.00 64.31 103 ARG A C 1
ATOM 851 O O . ARG A 1 103 ? -1.007 1.465 -23.164 1.00 64.31 103 ARG A O 1
ATOM 858 N N . SER A 1 104 ? -1.994 0.731 -21.296 1.00 59.75 104 SER A N 1
ATOM 859 C CA . SER A 1 104 ? -3.318 0.672 -21.913 1.00 59.75 104 SER A CA 1
ATOM 860 C C . SER A 1 104 ? -3.831 2.106 -22.137 1.00 59.75 104 SER A C 1
ATOM 862 O O . SER A 1 104 ? -3.789 2.945 -21.242 1.00 59.75 104 SER A O 1
ATOM 864 N N . GLY A 1 105 ? -4.283 2.423 -23.356 1.00 61.06 105 GLY A N 1
ATOM 865 C CA . GLY A 1 105 ? -4.786 3.761 -23.717 1.00 61.06 105 GLY A CA 1
ATOM 866 C C . GLY A 1 105 ? -6.182 4.082 -23.167 1.00 61.06 105 GLY A C 1
ATOM 867 O O . GLY A 1 105 ? -6.795 5.064 -23.577 1.00 61.06 105 GLY A O 1
ATOM 868 N N . ARG A 1 106 ? -6.720 3.237 -22.280 1.00 58.56 106 ARG A N 1
ATOM 869 C CA . ARG A 1 106 ? -8.038 3.430 -21.669 1.00 58.56 106 ARG A CA 1
ATOM 870 C C . ARG A 1 106 ? -7.903 4.506 -20.600 1.00 58.56 106 ARG A C 1
ATOM 872 O O . ARG A 1 106 ? -7.022 4.392 -19.766 1.00 58.56 106 ARG A O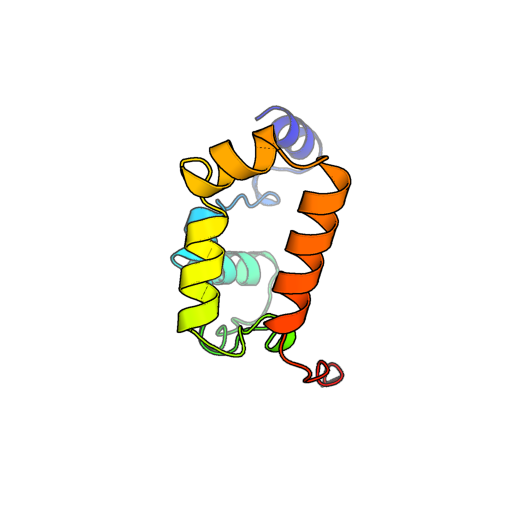 1
ATOM 879 N N . ARG A 1 107 ? -8.722 5.558 -20.616 1.00 55.16 107 ARG A N 1
ATOM 880 C CA . ARG A 1 107 ? -8.771 6.512 -19.494 1.00 55.16 107 ARG A CA 1
ATOM 881 C C . ARG A 1 107 ? -9.400 5.832 -18.277 1.00 55.16 107 ARG A C 1
ATOM 883 O O . ARG A 1 107 ? -10.201 4.912 -18.436 1.00 55.16 107 ARG A O 1
ATOM 890 N N . PHE A 1 108 ? -9.032 6.284 -17.079 1.00 53.56 108 PHE A N 1
ATOM 891 C CA . PHE A 1 108 ? -9.776 5.931 -15.872 1.00 53.56 108 PHE A CA 1
ATOM 892 C C . PHE A 1 108 ? -11.245 6.321 -16.079 1.00 53.56 108 PHE A C 1
ATOM 894 O O . PHE A 1 108 ? -11.483 7.445 -16.537 1.00 53.56 108 PHE A O 1
ATOM 901 N N . PRO A 1 109 ? -12.216 5.444 -15.774 1.00 58.06 109 PRO A N 1
ATOM 902 C CA . PRO A 1 109 ? -13.578 5.918 -15.611 1.00 58.06 109 PRO A CA 1
ATOM 903 C C . PRO A 1 109 ? -13.584 6.976 -14.491 1.00 58.06 109 PRO A C 1
ATOM 905 O O . PRO A 1 109 ? -12.814 6.840 -13.532 1.00 58.06 109 PRO A O 1
ATOM 908 N N . PRO A 1 110 ? -14.372 8.057 -14.625 1.00 61.16 110 PRO A N 1
ATOM 909 C CA . PRO A 1 110 ? -14.566 8.996 -13.528 1.00 61.16 110 PRO A CA 1
ATOM 910 C C . PRO A 1 110 ? -15.050 8.221 -12.298 1.00 61.16 110 PRO A C 1
ATOM 912 O O . PRO A 1 110 ? -15.814 7.266 -12.431 1.00 61.16 110 PRO A O 1
ATOM 915 N N . MET A 1 111 ? -14.536 8.587 -11.124 1.00 59.88 111 MET A N 1
ATOM 916 C CA . MET A 1 111 ? -14.932 7.959 -9.866 1.00 59.88 111 MET A CA 1
ATOM 917 C C . MET A 1 111 ? -16.442 8.167 -9.683 1.00 59.88 111 MET A C 1
ATOM 919 O O . MET A 1 111 ? -16.912 9.298 -9.809 1.00 59.88 111 MET A O 1
ATOM 923 N N . ASP A 1 112 ? -17.181 7.077 -9.475 1.00 56.00 112 ASP A N 1
ATOM 924 C CA . ASP A 1 112 ? -18.629 7.116 -9.260 1.00 56.00 112 ASP A CA 1
ATOM 925 C C . ASP A 1 112 ? -18.899 7.804 -7.909 1.00 56.00 112 ASP A C 1
ATOM 927 O O . ASP A 1 112 ? -18.304 7.385 -6.912 1.00 56.00 112 ASP A O 1
ATOM 931 N N . PRO A 1 113 ? -19.699 8.885 -7.844 1.00 53.66 113 PRO A N 1
ATOM 932 C CA . PRO A 1 113 ? -19.948 9.618 -6.600 1.00 53.66 113 PRO A CA 1
ATOM 933 C C . PRO A 1 113 ? -20.959 8.938 -5.656 1.00 53.66 113 PRO A C 1
ATOM 935 O O . PRO A 1 113 ? -21.463 9.603 -4.753 1.00 53.66 113 PRO A O 1
ATOM 938 N N . SER A 1 114 ? -21.289 7.662 -5.875 1.00 43.75 114 SER A N 1
ATOM 939 C CA . SER A 1 114 ? -22.295 6.912 -5.108 1.00 43.75 114 SER A CA 1
ATOM 940 C C . SER A 1 114 ? -21.829 6.502 -3.715 1.00 43.75 114 SER A C 1
ATOM 942 O O . SER A 1 114 ? -20.761 5.847 -3.646 1.00 43.75 114 SER A O 1
#

Solvent-accessible surface area (backbone atoms only — not comparable to full-atom values): 7247 Å² total; per-residue (Å²): 113,71,71,58,56,56,49,54,75,78,40,58,74,90,79,59,86,85,80,56,71,68,51,43,71,75,40,44,60,77,53,44,52,61,50,29,58,73,68,75,42,78,88,73,83,78,76,59,92,80,67,59,93,54,65,47,70,39,53,76,39,70,70,57,44,54,50,52,54,54,65,64,43,88,83,32,67,66,55,59,56,48,60,76,77,42,60,69,68,60,54,50,51,50,55,52,51,56,51,56,73,37,41,36,89,59,75,80,74,78,82,77,93,120

Radius of gyration: 21.25 Å; Cα contacts (8 Å, |Δi|>4): 55; chains: 1; bounding box: 51×23×49 Å